Protein AF-A0A2S9X659-F1 (afdb_monomer_lite)

Foldseek 3Di:
DDDQKDAAPDQQQPIKGWDKDKDKDDDVAWIKIWIKIWIWGWHDDPPDIDIDTFDIDTAKMKIWDAADPDPVCCVLQVNCGTKMKIKHKDKDWPPVDPHDDTKIKIFMWIKIAQADDQLPDDCPVPGRDDPVSGDIDTDPLRGDMWIWDQDPVVRHIDTPDDRGPPCSGRPD

Secondary structure (DSSP, 8-state):
---SEEE-SSTTT-EEEEEEEEEEEEETTEEEEEEEEEEEEEEEETTEEEEEEEEEEEEEEEEEE----SHHHHHHTTT---EEEEEEEEEEE-TT--SSSPPEEEEEEEEEESSS--TTS--TT-----GGG-S-EEETTTS-EEEEEEETTTTEEEESSPPP--HHHH--

Radius of gyration: 20.42 Å; chains: 1; bounding box: 47×28×61 Å

Organism: NCBI:txid1382803

Sequence (172 aa):
MWPHVLTLADTAQGALLGVEENASAMYSGGGANASTLHLYRIYPNGKDMALREVLALPTFGNELIRACFSDQDYRERRGACHDESEFSSRISLDNQVMAGFPRLIYQTRATSFPGNISPMSDSRSRPARKTRSLVTVVDAECTFRRTISFNAITGVYAPDKPLPDCGQYVEP

pLDDT: mean 88.05, std 11.39, range [50.44, 98.44]

Structure (mmCIF, N/CA/C/O backbone):
data_AF-A0A2S9X659-F1
#
_entry.id   AF-A0A2S9X659-F1
#
loop_
_atom_site.group_PDB
_atom_site.id
_atom_site.type_symbol
_atom_site.label_atom_id
_atom_site.label_alt_id
_atom_site.label_comp_id
_atom_site.label_asym_id
_atom_site.label_entity_id
_atom_site.label_seq_id
_atom_site.pdbx_PDB_ins_code
_atom_site.Cartn_x
_atom_site.Cartn_y
_atom_site.Cartn_z
_atom_site.occupancy
_atom_site.B_iso_or_equiv
_atom_site.auth_seq_id
_atom_site.auth_comp_id
_atom_site.auth_asym_id
_atom_site.auth_atom_id
_atom_site.pdbx_PDB_model_num
ATOM 1 N N . MET A 1 1 ? -9.361 4.311 -3.831 1.00 50.44 1 MET A N 1
ATOM 2 C CA . MET A 1 1 ? -9.698 5.424 -2.925 1.00 50.44 1 MET A CA 1
ATOM 3 C C . MET A 1 1 ? -10.280 4.840 -1.648 1.00 50.44 1 MET A C 1
ATOM 5 O O . MET A 1 1 ? -11.300 4.159 -1.717 1.00 50.44 1 MET A O 1
ATOM 9 N N . TRP A 1 2 ? -9.571 4.997 -0.531 1.00 62.84 2 TRP A N 1
ATOM 10 C CA . TRP A 1 2 ? -10.035 4.610 0.804 1.00 62.84 2 TRP A CA 1
ATOM 11 C C . TRP A 1 2 ? -10.983 5.694 1.355 1.00 62.84 2 TRP A C 1
ATOM 13 O O . TRP A 1 2 ? -10.751 6.872 1.081 1.00 62.84 2 TRP A O 1
ATOM 23 N N . PRO A 1 3 ? -12.051 5.347 2.097 1.00 62.84 3 PRO A N 1
ATOM 24 C CA . PRO A 1 3 ? -12.885 6.345 2.763 1.00 62.84 3 PRO A CA 1
ATOM 25 C C . PRO A 1 3 ? -12.109 7.019 3.901 1.00 62.84 3 PRO A C 1
ATOM 27 O O . PRO A 1 3 ? -11.630 6.343 4.804 1.00 62.84 3 PRO A O 1
ATOM 30 N N . HIS A 1 4 ? -12.014 8.350 3.898 1.00 74.38 4 HIS A N 1
ATOM 31 C CA . HIS A 1 4 ? -11.225 9.098 4.890 1.00 74.38 4 HIS A CA 1
ATOM 32 C C . HIS A 1 4 ? -11.601 8.793 6.349 1.00 74.38 4 HIS A C 1
ATOM 34 O O . HIS A 1 4 ? -10.737 8.850 7.218 1.00 74.38 4 HIS A O 1
ATOM 40 N N . VAL A 1 5 ? -12.856 8.422 6.628 1.00 80.31 5 VAL A N 1
ATOM 41 C CA . VAL A 1 5 ? -13.308 8.016 7.965 1.00 80.31 5 VAL A CA 1
ATOM 42 C C . VAL A 1 5 ? -14.224 6.797 7.874 1.00 80.31 5 VAL A C 1
ATOM 44 O O . VAL A 1 5 ? -15.122 6.748 7.035 1.00 80.31 5 VAL A O 1
ATOM 47 N N . LEU A 1 6 ? -14.027 5.839 8.779 1.00 82.44 6 LEU A N 1
ATOM 48 C CA . LEU A 1 6 ? -14.931 4.720 9.036 1.00 82.44 6 LEU A CA 1
ATOM 49 C C . LEU A 1 6 ? -15.369 4.746 10.499 1.00 82.44 6 LEU A C 1
ATOM 51 O O . LEU A 1 6 ? -14.555 4.550 11.403 1.00 82.44 6 LEU A O 1
ATOM 55 N N . THR A 1 7 ? -16.658 4.958 10.745 1.00 82.25 7 THR A N 1
ATOM 56 C CA . THR A 1 7 ? -17.237 4.780 12.079 1.00 82.25 7 THR A CA 1
ATOM 57 C C . THR A 1 7 ? -17.384 3.293 12.377 1.00 82.25 7 THR A C 1
ATOM 59 O O . THR A 1 7 ? -17.826 2.519 11.526 1.00 82.25 7 THR A O 1
ATOM 62 N N . LEU A 1 8 ? -16.991 2.872 13.578 1.00 82.44 8 LEU A N 1
ATOM 63 C CA . LEU A 1 8 ? -17.166 1.487 14.002 1.00 82.44 8 LEU A CA 1
ATOM 64 C C . LEU A 1 8 ? -18.576 1.297 14.560 1.00 82.44 8 LEU A C 1
ATOM 66 O O . LEU A 1 8 ? -19.170 2.225 15.107 1.00 82.44 8 LEU A O 1
ATOM 70 N N . ALA A 1 9 ? -19.121 0.091 14.387 1.00 78.12 9 ALA A N 1
ATOM 71 C CA . ALA A 1 9 ? -20.505 -0.209 14.754 1.00 78.12 9 ALA A CA 1
ATOM 72 C C . ALA A 1 9 ? -20.768 -0.039 16.261 1.00 78.12 9 ALA A C 1
ATOM 74 O O . ALA A 1 9 ? -21.855 0.367 16.660 1.00 78.12 9 ALA A O 1
ATOM 75 N N . ASP A 1 10 ? -19.765 -0.327 17.090 1.00 81.44 10 ASP A N 1
ATOM 76 C CA . ASP A 1 10 ? -19.788 -0.065 18.524 1.00 81.44 10 ASP A CA 1
ATOM 77 C C . ASP A 1 10 ? -19.065 1.257 18.817 1.00 81.44 10 ASP A C 1
ATOM 79 O O . ASP A 1 10 ? -17.873 1.417 18.542 1.00 81.44 10 ASP A O 1
ATOM 83 N N . THR A 1 11 ? -19.776 2.212 19.414 1.00 76.81 11 THR A N 1
ATOM 84 C CA . THR A 1 11 ? -19.238 3.537 19.749 1.00 76.81 11 THR A CA 1
ATOM 85 C C . THR A 1 11 ? -18.090 3.479 20.758 1.00 76.81 11 THR A C 1
ATOM 87 O O . THR A 1 11 ? -17.239 4.366 20.755 1.00 76.81 11 THR A O 1
ATOM 90 N N . ALA A 1 12 ? -18.014 2.431 21.588 1.00 82.19 12 ALA A N 1
ATOM 91 C CA . ALA A 1 12 ? -16.867 2.196 22.465 1.00 82.19 12 ALA A CA 1
ATOM 92 C C . ALA A 1 12 ? -15.606 1.798 21.675 1.00 82.19 12 ALA A C 1
ATOM 94 O O . ALA A 1 12 ? -14.480 1.996 22.135 1.00 82.19 12 ALA A O 1
ATOM 95 N N . GLN A 1 13 ? -15.767 1.268 20.459 1.00 84.25 13 GLN A N 1
ATOM 96 C CA . GLN A 1 13 ? -14.649 0.950 19.574 1.00 84.25 13 GLN A CA 1
ATOM 97 C C . GLN A 1 13 ? -14.113 2.200 18.867 1.00 84.25 13 GLN A C 1
ATOM 99 O O . GLN A 1 13 ? -12.908 2.253 18.599 1.00 84.25 13 GLN A O 1
ATOM 104 N N . GLY A 1 14 ? -14.960 3.211 18.651 1.00 89.88 14 GLY A N 1
ATOM 105 C CA . GLY A 1 14 ? -14.589 4.518 18.114 1.00 89.88 14 GLY A CA 1
ATOM 106 C C . GLY A 1 14 ? -14.660 4.601 16.586 1.00 89.88 14 GLY A C 1
ATOM 107 O O . GLY A 1 14 ? -15.609 4.122 15.970 1.00 89.88 14 GLY A O 1
ATOM 108 N N . ALA A 1 15 ? -13.672 5.237 15.962 1.00 91.69 15 ALA A N 1
ATOM 109 C CA . ALA A 1 15 ? -13.589 5.413 14.513 1.00 91.69 15 ALA A CA 1
ATOM 110 C C . ALA A 1 15 ? -12.172 5.144 13.993 1.00 91.69 15 ALA A C 1
ATOM 112 O O . ALA A 1 15 ? -11.190 5.263 14.728 1.00 91.69 15 ALA A O 1
ATOM 113 N N . LEU A 1 16 ? -12.072 4.800 12.711 1.00 92.88 16 LEU A N 1
ATOM 114 C CA . LEU A 1 16 ? -10.818 4.749 11.967 1.00 92.88 16 LEU A CA 1
ATOM 115 C C . LEU A 1 16 ? -10.729 5.970 11.052 1.00 92.88 16 LEU A C 1
ATOM 117 O O . LEU A 1 16 ? -11.644 6.235 10.276 1.00 92.88 16 LEU A O 1
ATOM 121 N N . LEU A 1 17 ? -9.615 6.682 11.136 1.00 93.88 17 LEU A N 1
ATOM 122 C CA . LEU A 1 17 ? -9.240 7.799 10.280 1.00 93.88 17 LEU A CA 1
ATOM 123 C C . LEU A 1 17 ? -8.132 7.329 9.335 1.00 93.88 17 LEU A C 1
ATOM 125 O O . LEU A 1 17 ? -7.120 6.811 9.800 1.00 93.88 17 LEU A O 1
ATOM 129 N N . GLY A 1 18 ? -8.324 7.509 8.031 1.00 94.69 18 GLY A N 1
ATOM 130 C CA . GLY A 1 18 ? -7.299 7.253 7.023 1.00 94.69 18 GLY A CA 1
ATOM 131 C C . GLY A 1 18 ? -6.593 8.535 6.599 1.00 94.69 18 GLY A C 1
ATOM 132 O O . GLY A 1 18 ? -7.251 9.478 6.159 1.00 94.69 18 GLY A O 1
ATOM 133 N N . VAL A 1 19 ? -5.266 8.546 6.700 1.00 94.62 19 VAL A N 1
ATOM 134 C CA . VAL A 1 19 ? -4.384 9.632 6.253 1.00 94.62 19 VAL A CA 1
ATOM 135 C C . VAL A 1 19 ? -3.432 9.071 5.203 1.00 94.62 19 VAL A C 1
ATOM 137 O O . VAL A 1 19 ? -2.807 8.043 5.439 1.00 94.62 19 VAL A O 1
ATOM 140 N N . GLU A 1 20 ? -3.339 9.717 4.043 1.00 94.94 20 GLU A N 1
ATOM 141 C CA . GLU A 1 20 ? -2.413 9.316 2.981 1.00 94.94 20 GLU A CA 1
ATOM 142 C C . GLU A 1 20 ? -1.171 10.210 3.023 1.00 94.94 20 GLU A C 1
ATOM 144 O O . GLU A 1 20 ? -1.263 11.427 2.849 1.00 94.94 20 GLU A O 1
ATOM 149 N N . GLU A 1 21 ? -0.021 9.601 3.299 1.00 95.75 21 GLU A N 1
ATOM 150 C CA . GLU A 1 21 ? 1.292 10.225 3.181 1.00 95.75 21 GLU A CA 1
ATOM 151 C C . GLU A 1 21 ? 1.795 10.041 1.750 1.00 95.75 21 GLU A C 1
ATOM 153 O O . GLU A 1 21 ? 1.659 8.959 1.184 1.00 95.75 21 GLU A O 1
ATOM 158 N N . ASN A 1 22 ? 2.375 11.092 1.171 1.00 96.12 22 ASN A N 1
ATOM 159 C CA . ASN A 1 22 ? 2.987 11.046 -0.152 1.00 96.12 22 ASN A CA 1
ATOM 160 C C . ASN A 1 22 ? 4.453 11.452 -0.040 1.00 96.12 22 ASN A C 1
ATOM 162 O O . ASN A 1 22 ? 4.766 12.500 0.527 1.00 96.12 22 ASN A O 1
ATOM 166 N N . ALA A 1 23 ? 5.329 10.654 -0.632 1.00 95.62 23 ALA A N 1
ATOM 167 C CA . ALA A 1 23 ? 6.751 10.920 -0.748 1.00 95.62 23 ALA A CA 1
ATOM 168 C C . ALA A 1 23 ? 7.141 10.958 -2.230 1.00 95.62 23 ALA A C 1
ATOM 170 O O . ALA A 1 23 ? 6.545 10.272 -3.061 1.00 95.62 23 ALA A O 1
ATOM 171 N N . SER A 1 24 ? 8.128 11.783 -2.572 1.00 94.88 24 SER A N 1
ATOM 172 C CA . SER A 1 24 ? 8.629 11.878 -3.943 1.00 94.88 24 SER A CA 1
ATOM 173 C C . SER A 1 24 ? 10.113 12.207 -3.969 1.00 94.88 24 SER A C 1
ATOM 175 O O . SER A 1 24 ? 10.610 12.934 -3.105 1.00 94.88 24 SER A O 1
ATOM 177 N N . ALA A 1 25 ? 10.799 11.700 -4.986 1.00 93.62 25 ALA A N 1
ATOM 178 C CA . ALA A 1 25 ? 12.188 11.998 -5.286 1.00 93.62 25 ALA A CA 1
ATOM 179 C C . ALA A 1 25 ? 12.316 12.359 -6.767 1.00 93.62 25 ALA A C 1
ATOM 181 O O . ALA A 1 25 ? 11.718 11.729 -7.637 1.00 93.62 25 ALA A O 1
ATOM 182 N N . MET A 1 26 ? 13.106 13.386 -7.070 1.00 90.06 26 MET A N 1
ATOM 183 C CA . MET A 1 26 ? 13.369 13.813 -8.444 1.00 90.06 26 MET A CA 1
ATOM 184 C C . MET A 1 26 ? 14.852 13.695 -8.754 1.00 90.06 26 MET A C 1
ATOM 186 O O . MET A 1 26 ? 15.704 14.029 -7.929 1.00 90.06 26 MET A O 1
ATOM 190 N N . TYR A 1 27 ? 15.163 13.292 -9.979 1.00 85.81 27 TYR A N 1
ATOM 191 C CA . TYR A 1 27 ? 16.528 13.232 -10.484 1.00 85.81 27 TYR A CA 1
ATOM 192 C C . TYR A 1 27 ? 16.550 13.517 -11.988 1.00 85.81 27 TYR A C 1
ATOM 194 O O . TYR A 1 27 ? 15.524 13.564 -12.662 1.00 85.81 27 TYR A O 1
ATOM 202 N N . SER A 1 28 ? 17.736 13.771 -12.541 1.00 83.50 28 SER A N 1
ATOM 203 C CA . SER A 1 28 ? 17.852 14.118 -13.960 1.00 83.50 28 SER A CA 1
ATOM 204 C C . SER A 1 28 ? 17.349 12.975 -14.847 1.00 83.50 28 SER A C 1
ATOM 206 O O . SER A 1 28 ? 17.895 11.871 -14.821 1.00 83.50 28 SER A O 1
ATOM 208 N N . GLY A 1 29 ? 16.316 13.255 -15.644 1.00 81.31 29 GLY A N 1
ATOM 209 C CA . GLY A 1 29 ? 15.716 12.276 -16.546 1.00 81.31 29 GLY A CA 1
ATOM 210 C C . GLY A 1 29 ? 14.745 11.302 -15.877 1.00 81.31 29 GLY A C 1
ATOM 211 O O . GLY A 1 29 ? 14.504 10.241 -16.450 1.00 81.31 29 GLY A O 1
ATOM 212 N N . GLY A 1 30 ? 14.205 11.628 -14.696 1.00 88.06 30 GLY A N 1
ATOM 213 C CA . GLY A 1 30 ? 13.245 10.760 -14.026 1.00 88.06 30 GLY A CA 1
ATOM 214 C C . GLY A 1 30 ? 12.773 11.225 -12.647 1.00 88.06 30 GLY A C 1
ATOM 215 O O . GLY A 1 30 ? 12.997 12.363 -12.235 1.00 88.06 30 GLY A O 1
ATOM 216 N N . GLY A 1 31 ? 12.104 10.326 -11.938 1.00 91.88 31 GLY A N 1
ATOM 217 C CA . GLY A 1 31 ? 11.629 10.557 -10.581 1.00 91.88 31 GLY A CA 1
ATOM 218 C C . GLY A 1 31 ? 10.816 9.385 -10.051 1.00 91.88 31 GLY A C 1
ATOM 219 O O . GLY A 1 31 ? 10.400 8.511 -10.812 1.00 91.88 31 GLY A O 1
ATOM 220 N N . ALA A 1 32 ? 10.573 9.401 -8.751 1.00 94.12 32 ALA A N 1
ATOM 221 C CA . ALA A 1 32 ? 9.802 8.398 -8.046 1.00 94.12 32 ALA A CA 1
ATOM 222 C C . ALA A 1 32 ? 8.747 9.055 -7.157 1.00 94.12 32 ALA A C 1
ATOM 224 O O . ALA A 1 32 ? 8.976 10.135 -6.606 1.00 94.12 32 ALA A O 1
ATOM 225 N N . ASN A 1 33 ? 7.600 8.402 -7.007 1.00 95.94 33 ASN A N 1
ATOM 226 C CA . ASN A 1 33 ? 6.588 8.750 -6.020 1.00 95.94 33 ASN A CA 1
ATOM 227 C C . ASN A 1 33 ? 6.171 7.494 -5.266 1.00 95.94 33 ASN A C 1
ATOM 229 O O . ASN A 1 33 ? 6.119 6.410 -5.841 1.00 95.94 33 ASN A O 1
ATOM 233 N N . ALA A 1 34 ? 5.796 7.667 -4.009 1.00 96.94 34 ALA A N 1
ATOM 234 C CA . ALA A 1 34 ? 5.194 6.631 -3.193 1.00 96.94 34 ALA A CA 1
ATOM 235 C C . ALA A 1 34 ? 4.092 7.230 -2.325 1.00 96.94 34 ALA A C 1
ATOM 237 O O . ALA A 1 34 ? 4.194 8.374 -1.876 1.00 96.94 34 ALA A O 1
ATOM 238 N N . SER A 1 35 ? 3.054 6.443 -2.069 1.00 97.06 35 SER A N 1
ATOM 239 C CA . SER A 1 35 ? 1.971 6.806 -1.164 1.00 97.06 35 SER A CA 1
ATOM 240 C C . SER A 1 35 ? 1.740 5.693 -0.152 1.00 97.06 35 SER A C 1
ATOM 242 O O . SER A 1 35 ? 1.668 4.516 -0.520 1.00 97.06 35 SER A O 1
ATOM 244 N N . THR A 1 36 ? 1.571 6.070 1.113 1.00 97.25 36 THR A N 1
ATOM 245 C CA . THR A 1 36 ? 1.262 5.159 2.220 1.00 97.25 36 THR A CA 1
ATOM 246 C C . THR A 1 36 ? -0.019 5.608 2.906 1.00 97.25 36 THR A C 1
ATOM 248 O O . THR A 1 36 ? -0.158 6.757 3.318 1.00 97.25 36 THR A O 1
ATOM 251 N N . LEU A 1 37 ? -0.975 4.692 3.060 1.00 96.88 37 LEU A N 1
ATOM 252 C CA . LEU A 1 37 ? -2.139 4.906 3.908 1.00 96.88 37 LEU A CA 1
ATOM 253 C C . LEU A 1 37 ? -1.802 4.534 5.347 1.00 96.88 37 LEU A C 1
ATOM 255 O O . LEU A 1 37 ? -1.552 3.366 5.648 1.00 96.88 37 LEU A O 1
ATOM 259 N N . HIS A 1 38 ? -1.932 5.510 6.233 1.00 97.12 3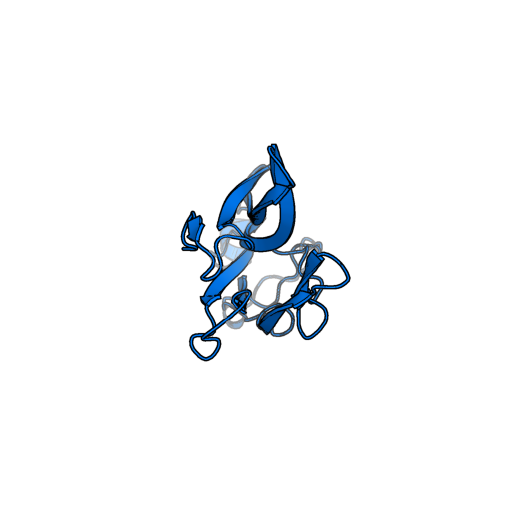8 HIS A N 1
ATOM 260 C CA . HIS A 1 38 ? -1.895 5.355 7.678 1.00 97.12 38 HIS A CA 1
ATOM 261 C C . HIS A 1 38 ? -3.327 5.329 8.215 1.00 97.12 38 HIS A C 1
ATOM 263 O O . HIS A 1 38 ? -4.120 6.241 7.963 1.00 97.12 38 HIS A O 1
ATOM 269 N N . LEU A 1 39 ? -3.684 4.282 8.960 1.00 96.56 39 LEU A N 1
ATOM 270 C CA . LEU A 1 39 ? -4.945 4.218 9.691 1.00 96.56 39 LEU A CA 1
ATOM 271 C C . LEU A 1 39 ? -4.709 4.509 11.1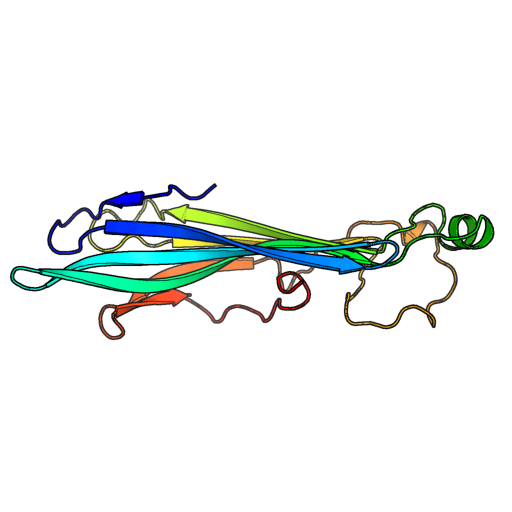60 1.00 96.56 39 LEU A C 1
ATOM 273 O O . LEU A 1 39 ? -3.991 3.782 11.848 1.00 96.56 39 LEU A O 1
ATOM 277 N N . TYR A 1 40 ? -5.424 5.503 11.661 1.00 95.81 40 TYR A N 1
ATOM 278 C CA . TYR A 1 40 ? -5.465 5.837 13.070 1.00 95.81 40 TYR A CA 1
ATOM 279 C C . TYR A 1 40 ? -6.812 5.458 13.659 1.00 95.81 40 TYR A C 1
ATOM 281 O O . TYR A 1 40 ? -7.862 5.792 13.119 1.00 95.81 40 TYR A O 1
ATOM 289 N N . ARG A 1 41 ? -6.795 4.789 14.807 1.00 94.94 41 ARG A N 1
ATOM 290 C CA . ARG A 1 41 ? -7.986 4.566 15.615 1.00 94.94 41 ARG A CA 1
ATOM 291 C C . ARG A 1 41 ? -8.136 5.707 16.610 1.00 94.94 41 ARG A C 1
ATOM 293 O O . ARG A 1 41 ? -7.243 5.939 17.423 1.00 94.94 41 ARG A O 1
ATOM 300 N N . ILE A 1 42 ? -9.292 6.355 16.568 1.00 93.75 42 ILE A N 1
ATOM 301 C CA . ILE A 1 42 ? -9.752 7.338 17.546 1.00 93.75 42 ILE A CA 1
ATOM 302 C C . ILE A 1 42 ? -10.792 6.642 18.420 1.00 93.75 42 ILE A C 1
ATOM 304 O O . ILE A 1 42 ? -11.783 6.150 17.886 1.00 93.75 42 ILE A O 1
ATOM 308 N N . TYR A 1 43 ? -10.585 6.556 19.733 1.00 92.81 43 TYR A N 1
ATOM 309 C CA . TYR A 1 43 ? -11.473 5.792 20.616 1.00 92.81 43 TYR A CA 1
ATOM 310 C C . TYR A 1 43 ? -11.604 6.403 22.018 1.00 92.81 43 TYR A C 1
ATOM 312 O O . TYR A 1 43 ? -10.671 7.068 22.474 1.00 92.81 43 TYR A O 1
ATOM 320 N N . PRO A 1 44 ? -12.739 6.183 22.712 1.00 92.06 44 PRO A N 1
ATOM 321 C CA . PRO A 1 44 ? -12.910 6.639 24.088 1.00 92.06 44 PRO A CA 1
ATOM 322 C C . PRO A 1 44 ? -11.895 5.993 25.039 1.00 92.06 44 PRO A C 1
ATOM 324 O O . PRO A 1 44 ? -11.667 4.783 24.989 1.00 92.06 44 PRO A O 1
ATOM 327 N N . ASN A 1 45 ? -11.329 6.792 25.942 1.00 91.25 45 ASN A N 1
ATOM 328 C CA . ASN A 1 45 ? -10.468 6.343 27.032 1.00 91.25 45 ASN A CA 1
ATOM 329 C C . ASN A 1 45 ? -10.874 7.050 28.335 1.00 91.25 45 ASN A C 1
ATOM 331 O O . ASN A 1 45 ? -10.340 8.097 28.702 1.00 91.25 45 ASN A O 1
ATOM 335 N N . GLY A 1 46 ? -11.876 6.498 29.024 1.00 89.62 46 GLY A N 1
ATOM 336 C CA . GLY A 1 46 ? -12.475 7.141 30.192 1.00 89.62 46 GLY A CA 1
ATOM 337 C C . GLY A 1 46 ? -13.247 8.403 29.801 1.00 89.62 46 GLY A C 1
ATOM 338 O O . GLY A 1 46 ? -14.232 8.316 29.073 1.00 89.62 46 GLY A O 1
ATOM 339 N N . LYS A 1 47 ? -12.817 9.565 30.307 1.00 89.50 47 LYS A N 1
ATOM 340 C CA . LYS A 1 47 ? -13.395 10.875 29.949 1.00 89.50 47 LYS A CA 1
ATOM 341 C C . LYS A 1 47 ? -12.703 11.533 28.749 1.00 89.50 47 LYS A C 1
ATOM 343 O O . LYS A 1 47 ? -13.206 12.538 28.258 1.00 89.50 47 LYS A O 1
ATOM 348 N N . ASP A 1 48 ? -11.590 10.963 28.294 1.00 93.69 48 ASP A N 1
ATOM 349 C CA . ASP A 1 48 ? -10.764 11.498 27.216 1.00 93.69 48 ASP A CA 1
ATOM 350 C C . ASP A 1 48 ? -10.916 10.676 25.929 1.00 93.69 48 ASP A C 1
ATOM 352 O O . ASP A 1 48 ? -11.569 9.628 25.892 1.00 93.69 48 ASP A O 1
ATOM 356 N N . MET A 1 49 ? -10.269 11.147 24.863 1.00 92.81 49 MET A N 1
ATOM 357 C CA . MET A 1 49 ? -10.118 10.422 23.604 1.00 92.81 49 MET A CA 1
ATOM 358 C C . MET A 1 49 ? -8.660 10.010 23.419 1.00 92.81 49 MET A C 1
ATOM 360 O O . MET A 1 49 ? -7.747 10.800 23.649 1.00 92.81 49 MET A O 1
ATOM 364 N N . ALA A 1 50 ? -8.444 8.782 22.964 1.00 94.12 50 ALA A N 1
ATOM 365 C CA . ALA A 1 50 ? -7.134 8.280 22.583 1.00 94.12 50 ALA A CA 1
ATOM 366 C C . ALA A 1 50 ? -7.021 8.170 21.058 1.00 94.12 50 ALA A C 1
ATOM 368 O O . ALA A 1 50 ? -7.991 7.848 20.367 1.00 94.12 50 ALA A O 1
ATOM 369 N N . LEU A 1 51 ? -5.810 8.406 20.550 1.00 94.50 51 LEU A N 1
ATOM 370 C CA . LEU A 1 51 ? -5.427 8.232 19.153 1.00 94.50 51 LEU A CA 1
ATOM 371 C C . LEU A 1 51 ? -4.273 7.233 19.091 1.00 94.50 51 LEU A C 1
ATOM 373 O O . LEU A 1 51 ? -3.308 7.349 19.844 1.00 94.50 51 LEU A O 1
ATOM 377 N N . ARG A 1 52 ? -4.357 6.255 18.193 1.00 95.69 52 ARG A N 1
ATOM 378 C CA . ARG A 1 52 ? -3.272 5.300 17.955 1.00 95.69 52 ARG A CA 1
ATOM 379 C C . ARG A 1 52 ? -3.225 4.913 16.489 1.00 95.69 52 ARG A C 1
ATOM 381 O O . ARG A 1 52 ? -4.264 4.591 15.924 1.00 95.69 52 ARG A O 1
ATOM 388 N N . GLU A 1 53 ? -2.040 4.893 15.896 1.00 97.31 53 GLU A N 1
ATOM 389 C CA . GLU A 1 53 ? -1.852 4.262 14.591 1.00 97.31 53 GLU A CA 1
ATOM 390 C C 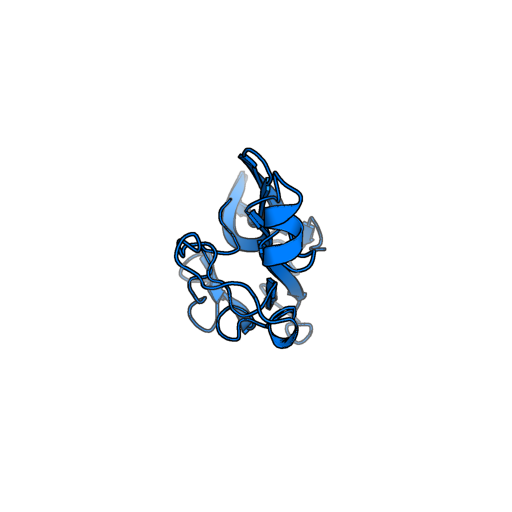. GLU A 1 53 ? -2.036 2.746 14.716 1.00 97.31 53 GLU A C 1
ATOM 392 O O . GLU A 1 53 ? -1.469 2.102 15.603 1.00 97.31 53 GLU A O 1
ATOM 397 N N . VAL A 1 54 ? -2.877 2.183 13.856 1.00 97.31 54 VAL A N 1
ATOM 398 C CA . VAL A 1 54 ? -3.267 0.771 13.898 1.00 97.31 54 VAL A CA 1
ATOM 399 C C . VAL A 1 54 ? -2.934 0.014 12.622 1.00 97.31 54 VAL A C 1
ATOM 401 O O . VAL A 1 54 ? -3.044 -1.209 12.634 1.00 97.31 54 VAL A O 1
ATOM 404 N N . LEU A 1 55 ? -2.557 0.697 11.540 1.00 97.62 55 LEU A N 1
ATOM 405 C CA . LEU A 1 55 ? -2.132 0.084 10.283 1.00 97.62 55 LEU A CA 1
ATOM 406 C C . LEU A 1 55 ? -1.382 1.109 9.429 1.00 97.62 55 LEU A C 1
ATOM 408 O O . LEU A 1 55 ? -1.821 2.251 9.358 1.00 97.62 55 LEU A O 1
ATOM 412 N N . ALA A 1 56 ? -0.349 0.670 8.717 1.00 97.25 56 ALA A N 1
ATOM 413 C CA . ALA A 1 56 ? 0.247 1.405 7.607 1.00 97.25 56 ALA A CA 1
ATOM 414 C C . ALA A 1 56 ? 0.386 0.454 6.408 1.00 97.25 56 ALA A C 1
ATOM 416 O O . ALA A 1 56 ? 0.800 -0.695 6.586 1.00 97.25 56 ALA A O 1
ATOM 417 N N . LEU A 1 57 ? -0.012 0.888 5.210 1.00 97.25 57 LEU A N 1
ATOM 418 C CA . LEU A 1 57 ? 0.081 0.098 3.977 1.00 97.25 57 LEU A CA 1
ATOM 419 C C . LEU A 1 57 ? 0.431 0.981 2.779 1.00 97.25 57 LEU A C 1
ATOM 421 O O . LEU A 1 57 ? -0.207 2.022 2.615 1.00 97.25 57 LEU A O 1
ATOM 425 N N . PRO A 1 58 ? 1.315 0.536 1.872 1.00 97.25 58 PRO A N 1
ATOM 426 C CA . PRO A 1 58 ? 1.537 1.257 0.630 1.00 97.25 58 PRO A CA 1
ATOM 427 C C . PRO A 1 58 ? 0.277 1.228 -0.249 1.00 97.25 58 PRO A C 1
ATOM 429 O O . PRO A 1 58 ? -0.360 0.183 -0.458 1.00 97.25 58 PRO A O 1
ATOM 432 N N . THR A 1 59 ? -0.114 2.385 -0.769 1.00 96.69 59 THR A N 1
ATOM 433 C CA . THR A 1 59 ? -1.264 2.547 -1.668 1.00 96.69 59 THR A CA 1
ATOM 434 C C . THR A 1 59 ? -0.857 2.695 -3.118 1.00 96.69 59 THR A C 1
ATOM 436 O O . THR A 1 59 ? -1.543 2.182 -4.007 1.00 96.69 59 THR A O 1
ATOM 439 N N . PHE A 1 60 ? 0.274 3.347 -3.345 1.00 97.12 60 PHE A N 1
ATOM 440 C CA . PHE A 1 60 ? 0.775 3.647 -4.667 1.00 97.12 60 PHE A CA 1
ATOM 441 C C . PHE A 1 60 ? 2.293 3.761 -4.642 1.00 97.12 60 PHE A C 1
ATOM 443 O O . PHE A 1 60 ? 2.891 4.088 -3.620 1.00 97.12 60 PHE A O 1
ATOM 450 N N . GLY A 1 61 ? 2.897 3.496 -5.785 1.00 96.44 61 GLY A N 1
ATOM 451 C CA . GLY A 1 61 ? 4.301 3.718 -6.017 1.00 96.44 61 GLY A CA 1
ATOM 452 C C . GLY A 1 61 ? 4.571 3.745 -7.507 1.00 96.44 61 GLY A C 1
ATOM 453 O O . GLY A 1 61 ? 3.987 2.965 -8.257 1.00 96.44 61 GLY A O 1
ATOM 454 N N . ASN A 1 62 ? 5.412 4.655 -7.965 1.00 94.75 62 ASN A N 1
ATOM 455 C CA . ASN A 1 62 ? 5.884 4.632 -9.334 1.00 94.75 62 ASN A CA 1
ATOM 456 C C . ASN A 1 62 ? 7.290 5.192 -9.405 1.00 94.75 62 ASN A C 1
ATOM 458 O O . ASN A 1 62 ? 7.615 6.159 -8.723 1.00 94.75 62 ASN A O 1
ATOM 462 N N . GLU A 1 63 ? 8.086 4.644 -10.303 1.00 92.31 63 GLU A N 1
ATOM 463 C CA . GLU A 1 63 ? 9.425 5.132 -10.564 1.00 92.31 63 GLU A CA 1
ATOM 464 C C . GLU A 1 63 ? 9.659 5.185 -12.066 1.00 92.31 63 GLU A C 1
ATOM 466 O O . GLU A 1 63 ? 9.309 4.267 -12.805 1.00 92.31 63 GLU A O 1
ATOM 471 N N . LEU A 1 64 ? 10.251 6.283 -12.515 1.00 89.62 64 LEU A N 1
ATOM 472 C CA . LEU A 1 64 ? 10.735 6.476 -13.867 1.00 89.62 64 LEU A CA 1
ATOM 473 C C . LEU A 1 64 ? 12.230 6.722 -13.768 1.00 89.62 64 LEU A C 1
ATOM 475 O O . LEU A 1 64 ? 12.647 7.841 -13.484 1.00 89.62 64 LEU A O 1
ATOM 479 N N . ILE A 1 65 ? 13.044 5.704 -14.031 1.00 82.69 65 ILE A N 1
ATOM 480 C CA . ILE A 1 65 ? 14.496 5.867 -14.115 1.00 82.69 65 ILE A CA 1
ATOM 481 C C . ILE A 1 65 ? 14.956 5.944 -15.560 1.00 82.69 65 ILE A C 1
ATOM 483 O O . ILE A 1 65 ? 14.466 5.234 -16.440 1.00 82.69 65 ILE A O 1
ATOM 487 N N . ARG A 1 66 ? 16.031 6.719 -15.745 1.00 76.75 66 ARG A N 1
ATOM 488 C CA . ARG A 1 66 ? 16.784 6.896 -16.997 1.00 76.75 66 ARG A CA 1
ATOM 489 C C . ARG A 1 66 ? 16.008 7.682 -18.042 1.00 76.75 66 ARG A C 1
ATOM 491 O O . ARG A 1 66 ? 14.809 7.528 -18.175 1.00 76.75 66 ARG A O 1
ATOM 498 N N . ALA A 1 67 ? 16.728 8.457 -18.839 1.00 81.88 67 ALA A N 1
ATOM 499 C CA . ALA A 1 67 ? 16.200 9.122 -20.019 1.00 81.88 67 ALA A CA 1
ATOM 500 C C . ALA A 1 67 ? 17.154 8.905 -21.196 1.00 81.88 67 ALA A C 1
ATOM 502 O O . ALA A 1 67 ? 18.339 8.619 -21.007 1.00 81.88 67 ALA A O 1
ATOM 503 N N . CYS A 1 68 ? 16.638 9.046 -22.414 1.00 87.38 68 CYS A N 1
ATOM 504 C CA . CYS A 1 68 ? 17.489 9.198 -23.587 1.00 87.38 68 CYS A CA 1
ATOM 505 C C . CYS A 1 68 ? 18.031 10.629 -23.603 1.00 87.38 68 CYS A C 1
ATOM 507 O O . CYS A 1 68 ? 17.240 11.569 -23.549 1.00 87.38 68 CYS A O 1
ATOM 509 N N . PHE A 1 69 ? 19.347 10.801 -23.717 1.00 86.50 69 PHE A N 1
ATOM 510 C CA . PHE A 1 69 ? 19.974 12.122 -23.854 1.00 86.50 69 PHE A CA 1
ATOM 511 C C . PHE A 1 69 ? 20.536 12.355 -25.262 1.00 86.50 69 PHE A C 1
ATOM 513 O O . PHE A 1 69 ? 20.982 13.454 -25.583 1.00 86.50 69 PHE A O 1
ATOM 520 N N . SER A 1 70 ? 20.491 11.331 -26.115 1.00 87.75 70 SER A N 1
ATOM 521 C CA . SER A 1 70 ? 20.910 11.385 -27.510 1.00 87.75 70 SER A CA 1
ATOM 522 C C . SER A 1 70 ? 19.997 10.556 -28.419 1.00 87.75 70 SER A C 1
ATOM 524 O O . SER A 1 70 ? 19.313 9.625 -27.984 1.00 87.75 70 SER A O 1
ATOM 526 N N . ASP A 1 71 ? 20.046 10.837 -29.723 1.00 88.88 71 ASP A N 1
ATOM 527 C CA . ASP A 1 71 ? 19.387 10.011 -30.745 1.00 88.88 71 ASP A CA 1
ATOM 528 C C . ASP A 1 71 ? 19.911 8.570 -30.759 1.00 88.88 71 ASP A C 1
ATOM 530 O O . ASP A 1 71 ? 19.207 7.639 -31.158 1.00 88.88 71 ASP A O 1
ATOM 534 N N . GLN A 1 72 ? 21.169 8.376 -30.355 1.00 87.00 72 GLN A N 1
ATOM 535 C CA . GLN A 1 72 ? 21.740 7.047 -30.201 1.00 87.00 72 GLN A CA 1
ATOM 536 C C . GLN A 1 72 ? 21.030 6.289 -29.075 1.00 87.00 72 GLN A C 1
ATOM 538 O O . GLN A 1 72 ? 20.550 5.184 -29.331 1.00 87.00 72 GLN A O 1
ATOM 543 N N . ASP A 1 73 ? 20.860 6.905 -27.900 1.00 83.81 73 ASP A N 1
ATOM 544 C CA . ASP A 1 73 ? 20.122 6.303 -26.780 1.00 83.81 73 ASP A CA 1
ATOM 545 C C . ASP A 1 73 ? 18.696 5.945 -27.195 1.00 83.81 73 ASP A C 1
ATOM 547 O O . ASP A 1 73 ? 18.214 4.844 -26.922 1.00 83.81 73 ASP A O 1
ATOM 551 N N . TYR A 1 74 ? 18.032 6.859 -27.909 1.00 86.81 74 TYR A N 1
ATOM 552 C CA . TYR A 1 74 ? 16.679 6.647 -28.413 1.00 86.81 74 TYR A CA 1
ATOM 553 C C . TYR A 1 74 ? 16.595 5.408 -29.313 1.00 86.81 74 TYR A C 1
ATOM 555 O O . TYR A 1 74 ? 15.699 4.573 -29.152 1.00 86.81 74 TYR A O 1
ATOM 563 N N . ARG A 1 75 ? 17.554 5.237 -30.233 1.00 86.88 75 ARG A N 1
ATOM 564 C CA . ARG A 1 75 ? 17.619 4.070 -31.125 1.00 86.88 75 ARG A CA 1
ATOM 565 C C . ARG A 1 75 ? 17.943 2.780 -30.374 1.00 86.88 75 ARG A C 1
ATOM 567 O O . ARG A 1 75 ? 17.266 1.774 -30.588 1.00 86.88 75 ARG A O 1
ATOM 574 N N . GLU A 1 76 ? 18.928 2.795 -29.480 1.00 83.50 76 GLU A N 1
ATOM 575 C CA . GLU A 1 76 ? 19.341 1.622 -28.694 1.00 83.50 76 GLU A CA 1
ATOM 576 C C . GLU A 1 76 ? 18.239 1.138 -27.743 1.00 83.50 76 GLU A C 1
ATOM 578 O O . GLU A 1 76 ? 18.047 -0.069 -27.548 1.00 83.50 76 GLU A O 1
ATOM 583 N N . ARG A 1 77 ? 17.459 2.081 -27.205 1.00 83.44 77 ARG A N 1
ATOM 584 C CA . ARG A 1 77 ? 16.286 1.817 -26.366 1.00 83.44 77 ARG A CA 1
ATOM 585 C C . ARG A 1 77 ? 14.999 1.601 -27.156 1.00 83.44 77 ARG A C 1
ATOM 587 O O . ARG A 1 77 ? 13.971 1.289 -26.560 1.00 83.44 77 ARG A O 1
ATOM 594 N N . ARG A 1 78 ? 15.047 1.710 -28.489 1.00 86.69 78 ARG A N 1
ATOM 595 C CA . ARG A 1 78 ? 13.894 1.571 -29.395 1.00 86.69 78 ARG A CA 1
ATOM 596 C C . ARG A 1 78 ? 12.710 2.452 -28.974 1.00 86.69 78 ARG A C 1
ATOM 598 O O . ARG A 1 78 ? 11.569 2.002 -28.974 1.00 86.69 78 ARG A O 1
ATOM 605 N N . GLY A 1 79 ? 13.009 3.684 -28.572 1.00 85.25 79 GLY A N 1
ATOM 606 C CA . GLY A 1 79 ? 12.037 4.676 -28.120 1.00 85.25 79 GLY A CA 1
ATOM 607 C C . GLY A 1 79 ? 11.568 4.545 -26.666 1.00 85.25 79 GLY A C 1
ATOM 608 O O . GLY A 1 79 ? 10.963 5.484 -26.160 1.00 85.25 79 GLY A O 1
ATOM 609 N N . ALA A 1 80 ? 11.873 3.451 -25.960 1.00 87.88 80 ALA A N 1
ATOM 610 C CA . ALA A 1 80 ? 11.538 3.300 -24.542 1.00 87.88 80 ALA A CA 1
ATOM 611 C C . ALA A 1 80 ? 12.611 3.944 -23.650 1.00 87.88 80 ALA A C 1
ATOM 613 O O . ALA A 1 80 ? 13.505 3.277 -23.125 1.00 87.88 80 ALA A O 1
ATOM 614 N N . CYS A 1 81 ? 12.561 5.271 -23.548 1.00 86.50 81 CYS A N 1
ATOM 615 C CA . CYS A 1 81 ? 13.594 6.047 -22.869 1.00 86.50 81 CYS A CA 1
ATOM 616 C C . CYS A 1 81 ? 13.633 5.822 -21.361 1.00 86.50 81 CYS A C 1
ATOM 618 O O . CYS A 1 81 ? 14.734 5.753 -20.808 1.00 86.50 81 CYS A O 1
ATOM 620 N N . HIS A 1 82 ? 12.470 5.617 -20.748 1.00 88.06 82 HIS A N 1
ATOM 621 C CA . HIS A 1 82 ? 12.345 5.318 -19.332 1.00 88.06 82 HIS A CA 1
ATOM 622 C C . HIS A 1 82 ? 12.252 3.813 -19.086 1.00 88.06 82 HIS A C 1
ATOM 624 O O . HIS A 1 82 ? 11.709 3.035 -19.874 1.00 88.06 82 HIS A O 1
ATOM 630 N N . ASP A 1 83 ? 12.848 3.425 -17.974 1.00 87.94 83 ASP A N 1
ATOM 631 C CA . ASP A 1 83 ? 12.545 2.209 -17.254 1.00 87.94 83 ASP A CA 1
ATOM 632 C C . ASP A 1 83 ? 11.524 2.604 -16.178 1.00 87.94 83 ASP A C 1
ATOM 634 O O . ASP A 1 83 ? 11.770 3.514 -15.392 1.00 87.94 83 ASP A O 1
ATOM 638 N N . GLU A 1 84 ? 10.369 1.958 -16.198 1.00 91.19 84 GLU A N 1
ATOM 639 C CA . GLU A 1 84 ? 9.193 2.297 -15.410 1.00 91.19 84 GLU A CA 1
ATOM 640 C C . GLU A 1 84 ? 8.874 1.147 -14.456 1.00 91.19 84 GLU A C 1
ATOM 642 O O . GLU A 1 84 ? 8.820 -0.019 -14.864 1.00 91.19 84 GLU A O 1
ATOM 647 N N . SER A 1 85 ? 8.638 1.468 -13.192 1.00 93.19 85 SER A N 1
ATOM 648 C CA . SER A 1 85 ? 8.051 0.558 -12.217 1.00 93.19 85 SER A CA 1
ATOM 649 C C . SER A 1 85 ? 6.777 1.192 -11.665 1.00 93.19 85 SER A C 1
ATOM 651 O O . SER A 1 85 ? 6.680 2.411 -11.529 1.00 93.19 85 SER A O 1
ATOM 653 N N . GLU A 1 86 ? 5.765 0.374 -11.402 1.00 95.81 86 GLU A N 1
ATOM 654 C CA . GLU A 1 86 ? 4.493 0.838 -10.858 1.00 95.81 86 GLU A CA 1
ATOM 655 C C . GLU A 1 86 ? 3.960 -0.179 -9.857 1.00 95.81 86 GLU A C 1
ATOM 657 O O . GLU A 1 86 ? 3.964 -1.385 -10.111 1.00 95.81 86 GLU A O 1
ATOM 662 N N . PHE A 1 87 ? 3.451 0.323 -8.743 1.00 97.44 87 PHE A N 1
ATOM 663 C CA . PHE A 1 87 ? 2.696 -0.389 -7.737 1.00 97.44 87 PHE A CA 1
ATOM 664 C C . PHE A 1 87 ? 1.400 0.362 -7.464 1.00 97.44 87 PHE A C 1
ATOM 666 O O . PHE A 1 87 ? 1.372 1.571 -7.250 1.00 97.44 87 PHE A O 1
ATOM 673 N N . SER A 1 88 ? 0.301 -0.374 -7.423 1.00 97.81 88 SER A N 1
ATOM 674 C CA . SER A 1 88 ? -0.994 0.160 -7.022 1.00 97.81 88 SER A CA 1
ATOM 675 C C . SER A 1 88 ? -1.696 -0.818 -6.103 1.00 97.81 88 SER A C 1
ATOM 677 O O . SER A 1 88 ? -1.519 -2.037 -6.209 1.00 97.81 88 SER A O 1
ATOM 679 N N . SER A 1 89 ? -2.528 -0.296 -5.206 1.00 97.44 89 SER A N 1
ATOM 680 C CA . SER A 1 89 ? -3.351 -1.135 -4.353 1.00 97.44 89 SER A CA 1
ATOM 681 C C . SER A 1 89 ? -4.806 -0.687 -4.257 1.00 97.44 89 SER A C 1
ATOM 683 O O . SER A 1 89 ? -5.198 0.449 -4.535 1.00 97.44 89 SER A O 1
ATOM 685 N N . ARG A 1 90 ? -5.643 -1.639 -3.853 1.00 95.88 90 ARG A N 1
ATOM 686 C CA . ARG A 1 90 ? -7.036 -1.438 -3.484 1.00 95.88 90 ARG A CA 1
ATOM 687 C C . ARG A 1 90 ? -7.240 -1.982 -2.080 1.00 95.88 90 ARG A C 1
ATOM 689 O O . ARG A 1 90 ? -6.934 -3.142 -1.809 1.00 95.88 90 ARG A O 1
ATOM 696 N N . ILE A 1 91 ? -7.820 -1.150 -1.222 1.00 94.88 91 ILE A N 1
ATOM 697 C CA . ILE A 1 91 ? -8.250 -1.532 0.120 1.00 94.88 91 ILE A CA 1
ATOM 698 C C . ILE A 1 91 ? -9.776 -1.455 0.158 1.00 94.88 91 ILE A C 1
ATOM 700 O O . ILE A 1 91 ? -10.359 -0.431 -0.201 1.00 94.88 91 ILE A O 1
ATOM 704 N N . SER A 1 92 ? -10.431 -2.538 0.564 1.00 93.12 92 SER A N 1
ATOM 705 C CA . SER A 1 92 ? -11.889 -2.601 0.711 1.00 93.12 92 SER A CA 1
ATOM 706 C C . SER A 1 92 ? -12.297 -3.299 2.000 1.00 93.12 92 SER A C 1
ATOM 708 O O . SER A 1 92 ? -11.523 -4.063 2.567 1.00 93.12 92 SER A O 1
ATOM 710 N N . LEU A 1 93 ? -13.530 -3.076 2.445 1.00 92.19 93 LEU A N 1
ATOM 711 C CA . LEU A 1 93 ? -14.103 -3.806 3.573 1.00 92.19 93 LEU A CA 1
ATOM 712 C C . LEU A 1 93 ? -14.508 -5.223 3.151 1.00 92.19 93 LEU A C 1
ATOM 714 O O . LEU A 1 93 ? -15.013 -5.432 2.046 1.00 92.19 93 LEU A O 1
ATOM 718 N N . ASP A 1 94 ? -14.287 -6.197 4.031 1.00 93.00 94 ASP A N 1
ATOM 719 C CA . ASP A 1 94 ? -14.906 -7.514 3.924 1.00 93.00 94 ASP A CA 1
ATOM 720 C C . ASP A 1 94 ? -16.350 -7.421 4.429 1.00 93.00 94 ASP A C 1
ATOM 722 O O . ASP A 1 94 ? -16.612 -7.438 5.633 1.00 93.00 94 ASP A O 1
ATOM 726 N N . ASN A 1 95 ? -17.290 -7.333 3.489 1.00 87.12 95 ASN A N 1
ATOM 727 C CA . ASN A 1 95 ? -18.719 -7.194 3.777 1.00 87.12 95 ASN A CA 1
ATOM 728 C C . ASN A 1 95 ? -19.335 -8.427 4.469 1.00 87.12 95 ASN A C 1
ATOM 730 O O . ASN A 1 95 ? -20.510 -8.392 4.820 1.00 87.12 95 ASN A O 1
ATOM 734 N N . GLN A 1 96 ? -18.580 -9.518 4.656 1.00 89.06 96 GLN A N 1
ATOM 735 C CA . GLN A 1 96 ? -19.013 -10.659 5.469 1.00 89.06 96 GLN A CA 1
ATOM 736 C C . GLN A 1 96 ? -18.900 -10.382 6.979 1.00 89.06 96 GLN A C 1
ATOM 738 O O . GLN A 1 96 ? -19.491 -11.101 7.783 1.00 89.06 96 GLN A O 1
ATOM 743 N N . VAL A 1 97 ? -18.149 -9.353 7.389 1.00 85.06 97 VAL A N 1
ATOM 744 C CA . VAL A 1 97 ? -18.032 -8.954 8.797 1.00 85.06 97 VAL A CA 1
ATOM 745 C C . VAL A 1 97 ? -19.149 -7.972 9.142 1.00 85.06 97 VAL A C 1
ATOM 747 O O . VAL A 1 97 ? -19.138 -6.827 8.703 1.00 85.06 97 VAL A O 1
ATOM 750 N N . MET A 1 98 ? -20.110 -8.428 9.948 1.00 78.25 98 MET A N 1
ATOM 751 C CA . MET A 1 98 ? -21.296 -7.642 10.321 1.00 78.25 98 MET A CA 1
ATOM 752 C C . MET A 1 98 ? -21.213 -6.987 11.708 1.00 78.25 98 MET A C 1
ATOM 754 O O . MET A 1 98 ? -22.071 -6.180 12.052 1.00 78.25 98 MET A O 1
ATOM 758 N N . ALA A 1 99 ? -20.211 -7.340 12.517 1.00 79.94 99 ALA A N 1
ATOM 759 C CA . ALA A 1 99 ? -20.034 -6.818 13.868 1.00 79.94 99 ALA A CA 1
ATOM 760 C C . ALA A 1 99 ? -18.554 -6.796 14.274 1.00 79.94 99 ALA A C 1
ATOM 762 O O . ALA A 1 99 ? -17.756 -7.604 13.798 1.00 79.94 99 ALA A O 1
ATOM 763 N N . GLY A 1 100 ? -18.214 -5.896 15.200 1.00 84.69 100 GLY A N 1
ATOM 764 C CA . GLY A 1 100 ? -16.846 -5.683 15.668 1.00 84.69 100 GLY A CA 1
ATOM 765 C C . GLY A 1 100 ? -16.006 -4.837 14.710 1.00 84.69 100 GLY A C 1
ATOM 766 O O . GLY A 1 100 ? -16.533 -4.091 13.884 1.00 84.69 100 GLY A O 1
ATOM 767 N N . PHE A 1 101 ? -14.682 -4.951 14.833 1.00 90.00 101 PHE A N 1
ATOM 768 C CA . PHE A 1 101 ? -13.762 -4.265 13.931 1.00 90.00 101 PHE A CA 1
ATOM 769 C C . PHE A 1 101 ? -13.884 -4.823 12.508 1.00 90.00 101 PHE A C 1
ATOM 771 O O . PHE A 1 101 ? -13.893 -6.048 12.339 1.00 90.00 101 PHE A O 1
ATOM 778 N N . PRO A 1 102 ? -13.942 -3.957 11.480 1.00 91.81 102 PRO A N 1
ATOM 779 C CA . PRO A 1 102 ? -14.024 -4.409 10.106 1.00 91.81 102 PRO A CA 1
ATOM 780 C C . PRO A 1 102 ? -12.773 -5.198 9.743 1.00 91.81 102 PRO A C 1
ATOM 782 O O . PRO A 1 102 ? -11.673 -4.901 10.194 1.00 91.81 102 PRO A O 1
ATOM 785 N N . ARG A 1 103 ? -12.925 -6.179 8.865 1.00 94.75 103 ARG A N 1
ATOM 786 C CA . ARG A 1 103 ? -11.790 -6.810 8.199 1.00 94.75 103 ARG A CA 1
ATOM 787 C C . ARG A 1 103 ? -11.538 -6.098 6.879 1.00 94.75 103 ARG A C 1
ATOM 789 O O . ARG A 1 103 ? -12.482 -5.768 6.164 1.00 94.75 103 ARG A O 1
ATOM 796 N N . LEU A 1 104 ? -10.271 -5.871 6.557 1.00 95.44 104 LEU A N 1
ATOM 797 C CA . LEU A 1 104 ? -9.855 -5.205 5.328 1.00 95.44 104 LEU A CA 1
ATOM 798 C C . LEU A 1 104 ? -9.322 -6.230 4.331 1.00 95.44 104 LEU A C 1
ATOM 800 O O . LEU A 1 104 ? -8.613 -7.169 4.692 1.00 95.44 104 LEU A O 1
ATOM 804 N N . ILE A 1 105 ? -9.645 -6.031 3.062 1.00 97.25 105 ILE A N 1
ATOM 805 C CA . ILE A 1 105 ? -9.087 -6.766 1.936 1.00 97.25 105 ILE A CA 1
ATOM 806 C C . ILE A 1 105 ? -8.108 -5.842 1.227 1.00 97.25 105 ILE A C 1
ATOM 808 O O . ILE A 1 105 ? -8.511 -4.807 0.701 1.00 97.25 105 ILE A O 1
ATOM 812 N N . TYR A 1 106 ? -6.840 -6.238 1.213 1.00 97.81 106 TYR A N 1
ATOM 813 C CA . TYR A 1 106 ? -5.756 -5.517 0.561 1.00 97.81 106 TYR A CA 1
ATOM 814 C C . TYR A 1 106 ? -5.325 -6.273 -0.690 1.00 97.81 106 TYR A C 1
ATOM 816 O O . TYR A 1 106 ? -4.939 -7.440 -0.609 1.00 97.81 106 TYR A O 1
ATOM 824 N N . GLN A 1 107 ? -5.444 -5.637 -1.850 1.00 98.25 107 GLN A N 1
ATOM 825 C CA . GLN A 1 107 ? -5.067 -6.200 -3.145 1.00 98.25 107 GLN A CA 1
ATOM 826 C C . GLN A 1 107 ? -4.055 -5.284 -3.806 1.00 98.25 107 GLN A C 1
ATOM 828 O O . GLN A 1 107 ? -4.301 -4.085 -3.886 1.00 98.25 107 GLN A O 1
ATOM 833 N N . THR A 1 108 ? -2.962 -5.843 -4.304 1.00 98.44 108 THR A N 1
ATOM 834 C CA . THR A 1 108 ? -1.884 -5.092 -4.946 1.00 98.44 108 THR A CA 1
ATOM 835 C C . THR A 1 108 ? -1.696 -5.542 -6.385 1.00 98.44 108 THR A C 1
ATOM 837 O O . THR A 1 108 ? -2.063 -6.660 -6.765 1.00 98.44 108 THR A O 1
ATOM 840 N N . ARG A 1 109 ? -1.102 -4.668 -7.191 1.00 98.19 109 ARG A N 1
ATOM 841 C CA . ARG A 1 109 ? -0.586 -4.994 -8.514 1.00 98.19 109 ARG A CA 1
ATOM 842 C C . ARG A 1 109 ? 0.705 -4.229 -8.738 1.00 98.19 109 ARG A C 1
ATOM 844 O O . ARG A 1 109 ? 0.705 -3.007 -8.635 1.00 98.19 109 ARG A O 1
ATOM 851 N N . ALA A 1 110 ? 1.757 -4.964 -9.074 1.00 97.19 110 ALA A N 1
ATOM 852 C CA . ALA A 1 110 ? 3.071 -4.422 -9.371 1.00 97.19 110 ALA A CA 1
ATOM 853 C C . ALA A 1 110 ? 3.487 -4.787 -10.798 1.00 97.19 110 ALA A C 1
ATOM 855 O O . ALA A 1 110 ? 3.285 -5.921 -11.251 1.00 97.19 110 ALA A O 1
ATOM 856 N N . THR A 1 111 ? 4.041 -3.821 -11.520 1.00 95.88 111 THR A N 1
ATOM 857 C CA . THR A 1 111 ? 4.482 -3.995 -12.901 1.00 95.88 111 THR A CA 1
ATOM 858 C C . THR A 1 111 ? 5.772 -3.262 -13.194 1.00 95.88 111 THR A C 1
ATOM 860 O O . THR A 1 111 ? 6.073 -2.243 -12.585 1.00 95.88 111 THR A O 1
ATOM 863 N N . SER A 1 112 ? 6.486 -3.754 -14.200 1.00 93.06 112 SER A N 1
ATOM 864 C CA . SER A 1 112 ? 7.693 -3.128 -14.712 1.00 93.06 112 SER A CA 1
ATOM 865 C C . SER A 1 112 ? 7.674 -3.034 -16.236 1.00 93.06 112 SER A C 1
ATOM 867 O O . SER A 1 112 ? 7.131 -3.905 -16.926 1.00 93.06 112 SER A O 1
ATOM 869 N N . PHE A 1 113 ? 8.297 -1.996 -16.778 1.00 90.25 113 PHE A N 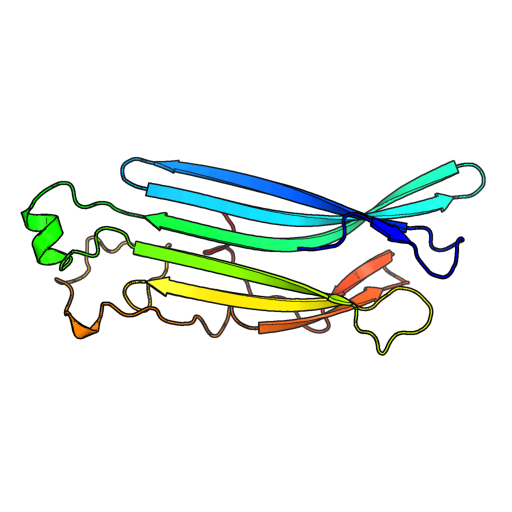1
ATOM 870 C CA . PHE A 1 113 ? 8.482 -1.788 -18.208 1.00 90.25 113 PHE A CA 1
ATOM 871 C C . PHE A 1 113 ? 9.853 -1.148 -18.481 1.00 90.25 113 PHE A C 1
ATOM 873 O O . PHE A 1 113 ? 10.264 -0.273 -17.741 1.00 90.25 113 PHE A O 1
ATOM 880 N N . PRO A 1 114 ? 10.590 -1.515 -19.541 1.00 87.81 114 PRO A N 1
ATOM 881 C CA . PRO A 1 114 ? 10.316 -2.594 -20.474 1.00 87.81 114 PRO A CA 1
ATOM 882 C C . PRO A 1 114 ? 10.919 -3.916 -19.987 1.00 87.81 114 PRO A C 1
ATOM 884 O O . PRO A 1 114 ? 12.130 -4.019 -19.757 1.00 87.81 114 PRO A O 1
ATOM 887 N N . GLY A 1 115 ? 10.084 -4.950 -19.928 1.00 85.88 115 GLY A N 1
ATOM 888 C CA . GLY A 1 115 ? 10.442 -6.283 -19.460 1.00 85.88 115 GLY A CA 1
ATOM 889 C C . GLY A 1 115 ? 10.492 -6.372 -17.936 1.00 85.88 115 GLY A C 1
ATOM 890 O O . GLY A 1 115 ? 10.070 -5.457 -17.236 1.00 85.88 115 GLY A O 1
ATOM 891 N N . ASN A 1 116 ? 11.031 -7.484 -17.430 1.00 78.12 116 ASN A N 1
ATOM 892 C CA . ASN A 1 116 ? 11.332 -7.631 -16.009 1.00 78.12 116 ASN A CA 1
ATOM 893 C C . ASN A 1 116 ? 12.601 -6.819 -15.694 1.00 78.12 116 ASN A C 1
ATOM 895 O O . ASN A 1 116 ? 13.724 -7.199 -16.058 1.00 78.12 116 ASN A O 1
ATOM 899 N N . ILE A 1 117 ? 12.404 -5.649 -15.102 1.00 73.00 117 ILE A N 1
ATOM 900 C CA . ILE A 1 117 ? 13.473 -4.780 -14.626 1.00 73.00 117 ILE A CA 1
ATOM 901 C C . ILE A 1 117 ? 13.332 -4.694 -13.110 1.00 73.00 117 ILE A C 1
ATOM 903 O O . ILE A 1 117 ? 12.249 -4.435 -12.606 1.00 73.00 117 ILE A O 1
ATOM 907 N N . SER A 1 118 ? 14.426 -4.931 -12.386 1.00 66.44 118 SER A N 1
ATOM 908 C CA . SER A 1 118 ? 14.491 -4.504 -10.992 1.00 66.44 118 SER A CA 1
ATOM 909 C C . SER A 1 118 ? 15.034 -3.077 -10.996 1.00 66.44 118 SER A C 1
ATOM 911 O O . SER A 1 118 ? 16.106 -2.865 -11.592 1.00 66.44 118 SER A O 1
ATOM 913 N N . PRO A 1 119 ? 14.342 -2.117 -10.366 1.00 58.50 119 PRO A N 1
ATOM 914 C CA . PRO A 1 119 ? 14.820 -0.742 -10.265 1.00 58.50 119 PRO A CA 1
ATOM 915 C C . PRO A 1 119 ? 16.194 -0.634 -9.594 1.00 58.50 119 PRO A C 1
ATOM 917 O O . PRO A 1 119 ? 17.034 0.159 -10.009 1.00 58.50 119 PRO A O 1
ATOM 920 N N . MET A 1 120 ? 16.491 -1.554 -8.670 1.00 59.47 120 MET A N 1
ATOM 921 C CA . MET A 1 120 ? 17.777 -1.643 -7.972 1.00 59.47 120 MET A CA 1
ATOM 922 C C . MET A 1 120 ? 18.934 -2.195 -8.826 1.00 59.47 120 MET A C 1
ATOM 924 O O . MET A 1 120 ? 20.079 -2.223 -8.376 1.00 59.47 120 MET A O 1
ATOM 928 N N . SER A 1 121 ? 18.677 -2.663 -10.054 1.00 59.50 121 SER A N 1
ATOM 929 C CA . SER A 1 121 ? 19.728 -3.222 -10.917 1.00 59.50 121 SER A CA 1
ATOM 930 C C . SER A 1 121 ? 20.380 -2.163 -11.816 1.00 59.50 121 SER A C 1
ATOM 932 O O . SER A 1 121 ? 19.704 -1.478 -12.590 1.00 59.50 121 SER A O 1
ATOM 934 N N . ASP A 1 122 ? 21.717 -2.078 -11.788 1.00 56.03 122 ASP A N 1
ATOM 935 C CA . ASP A 1 122 ? 22.476 -1.262 -12.743 1.00 56.03 122 ASP A CA 1
ATOM 936 C C . ASP A 1 122 ? 22.321 -1.840 -14.158 1.00 56.03 122 ASP A C 1
ATOM 938 O O . ASP A 1 122 ? 22.787 -2.940 -14.463 1.00 56.03 122 ASP A O 1
ATOM 942 N N . SER A 1 123 ? 21.639 -1.111 -15.043 1.00 52.06 123 SER A N 1
ATOM 943 C CA . SER A 1 123 ? 21.460 -1.533 -16.430 1.00 52.06 123 SER A CA 1
ATOM 944 C C . SER A 1 123 ? 22.501 -0.992 -17.393 1.00 52.06 123 SER A C 1
ATOM 946 O O . SER A 1 123 ? 22.336 -1.214 -18.594 1.00 52.06 123 SER A O 1
ATOM 948 N N . ARG A 1 124 ? 23.492 -0.208 -16.954 1.00 52.84 124 ARG A N 1
ATOM 949 C CA . ARG A 1 124 ? 24.507 0.323 -17.883 1.00 52.84 124 ARG A CA 1
ATOM 950 C C . ARG A 1 124 ? 25.306 -0.803 -18.551 1.00 52.84 124 ARG A C 1
ATOM 952 O O . ARG A 1 124 ? 25.923 -0.593 -19.584 1.00 52.84 124 ARG A O 1
ATOM 959 N N . SER A 1 125 ? 25.234 -2.007 -17.988 1.00 51.25 125 SER A N 1
ATOM 960 C CA . SER A 1 125 ? 25.788 -3.258 -18.503 1.00 51.25 125 SER A CA 1
ATOM 961 C C . SER A 1 125 ? 24.815 -4.084 -19.361 1.00 51.25 125 SER A C 1
ATOM 963 O O . SER A 1 125 ? 25.193 -5.153 -19.846 1.00 51.25 125 SER A O 1
ATOM 965 N N . ARG A 1 126 ? 23.557 -3.650 -19.553 1.00 59.62 126 ARG A N 1
ATOM 966 C CA . ARG A 1 126 ? 22.573 -4.440 -20.309 1.00 59.62 126 ARG A CA 1
ATOM 967 C C . ARG A 1 126 ? 22.774 -4.259 -21.819 1.00 59.62 126 ARG A C 1
ATOM 969 O O . ARG A 1 126 ? 22.883 -3.128 -22.288 1.00 59.62 126 ARG A O 1
ATOM 976 N N . PRO A 1 127 ? 22.776 -5.355 -22.600 1.00 58.84 127 PRO A N 1
ATOM 977 C CA . PRO A 1 127 ? 22.884 -5.277 -24.052 1.00 58.84 127 PRO A CA 1
ATOM 978 C C . PRO A 1 127 ? 21.701 -4.516 -24.663 1.00 58.84 127 PRO A C 1
ATOM 980 O O . PRO A 1 127 ? 20.616 -4.456 -24.077 1.00 58.84 127 PRO A O 1
ATOM 983 N N . ALA A 1 128 ? 21.908 -3.986 -25.874 1.00 62.09 128 ALA A N 1
ATOM 984 C CA . ALA A 1 128 ? 20.890 -3.271 -26.640 1.00 62.09 128 ALA A CA 1
ATOM 985 C C . ALA A 1 128 ? 19.543 -4.016 -26.638 1.00 62.09 128 ALA A C 1
ATOM 987 O O . ALA A 1 128 ? 19.476 -5.236 -26.853 1.00 62.09 128 ALA A O 1
ATOM 988 N N . ARG A 1 129 ? 18.451 -3.281 -26.391 1.00 66.75 129 ARG A N 1
ATOM 989 C CA . ARG A 1 129 ? 17.127 -3.884 -26.195 1.00 66.75 129 ARG A CA 1
ATOM 990 C C . ARG A 1 129 ? 16.636 -4.532 -27.489 1.00 66.75 129 ARG A C 1
ATOM 992 O O . ARG A 1 129 ? 16.829 -4.020 -28.596 1.00 66.75 129 ARG A O 1
ATOM 999 N N . LYS A 1 130 ? 15.947 -5.667 -27.365 1.00 67.06 130 LYS A N 1
ATOM 1000 C CA . LYS A 1 130 ? 15.223 -6.308 -28.477 1.00 67.06 130 LYS A CA 1
ATOM 1001 C C . LYS A 1 130 ? 13.797 -5.742 -28.509 1.00 67.06 130 LYS A C 1
ATOM 1003 O O . LYS A 1 130 ? 13.227 -5.513 -27.455 1.00 67.06 130 LYS A 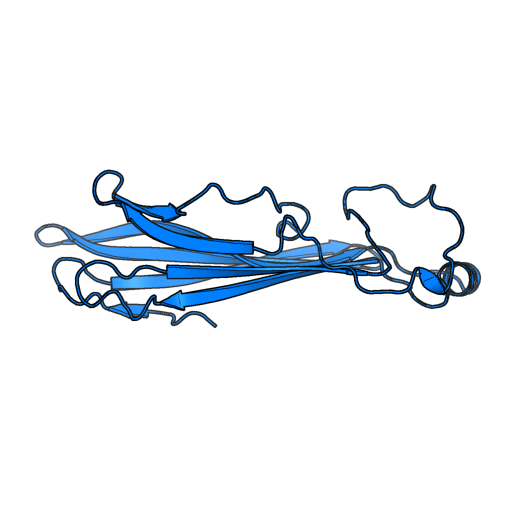O 1
ATOM 1008 N N . THR A 1 131 ? 13.155 -5.562 -29.671 1.00 65.56 131 THR A N 1
ATOM 1009 C CA . THR A 1 131 ? 11.751 -5.064 -29.699 1.00 65.56 131 THR A CA 1
ATOM 1010 C C . THR A 1 131 ? 10.818 -5.959 -28.879 1.00 65.56 131 THR A C 1
ATOM 1012 O O . THR A 1 131 ? 9.938 -5.466 -28.189 1.00 65.56 131 THR A O 1
ATOM 1015 N N . ARG A 1 132 ? 11.071 -7.276 -28.863 1.00 64.12 132 ARG A N 1
ATOM 1016 C CA . ARG A 1 132 ? 10.335 -8.242 -28.031 1.00 64.12 132 ARG A CA 1
ATOM 1017 C C . ARG A 1 132 ? 10.433 -8.002 -26.517 1.00 64.12 132 ARG A C 1
ATOM 1019 O O . ARG A 1 132 ? 9.649 -8.597 -25.794 1.00 64.12 132 ARG A O 1
ATOM 1026 N N . SER A 1 133 ? 11.372 -7.182 -26.036 1.00 72.06 133 SER A N 1
ATOM 1027 C CA . SER A 1 133 ? 11.483 -6.832 -24.614 1.00 72.06 133 SER A CA 1
ATOM 1028 C C . SER A 1 133 ? 10.736 -5.547 -24.237 1.00 72.06 133 SER A C 1
ATOM 1030 O O . SER A 1 133 ? 10.796 -5.158 -23.078 1.00 72.06 133 SER A O 1
ATOM 1032 N N . LEU A 1 134 ? 10.044 -4.888 -25.178 1.00 85.38 134 LEU A N 1
ATOM 1033 C CA . LEU A 1 134 ? 9.197 -3.720 -24.904 1.00 85.38 134 LEU A CA 1
ATOM 1034 C C . LEU A 1 134 ? 7.796 -4.147 -24.463 1.00 85.38 134 LEU A C 1
ATOM 1036 O O . LEU A 1 134 ? 6.813 -3.945 -25.169 1.00 85.38 134 LEU A O 1
ATOM 1040 N N . VAL A 1 135 ? 7.721 -4.806 -23.314 1.00 89.44 135 VAL A N 1
ATOM 1041 C CA . VAL A 1 135 ? 6.465 -5.316 -22.759 1.00 89.44 135 VAL A CA 1
ATOM 1042 C C . VAL A 1 135 ? 6.378 -4.967 -21.286 1.00 89.44 135 VAL A C 1
ATOM 1044 O O . VAL A 1 135 ? 7.390 -4.991 -20.589 1.00 89.44 135 VAL A O 1
ATOM 1047 N N . THR A 1 136 ? 5.178 -4.667 -20.808 1.00 92.94 136 THR A N 1
ATOM 1048 C CA . THR A 1 136 ? 4.921 -4.562 -19.372 1.00 92.94 136 THR A CA 1
ATOM 1049 C C . THR A 1 136 ? 4.857 -5.966 -18.783 1.00 92.94 136 THR A C 1
ATOM 1051 O O . THR A 1 136 ? 4.149 -6.830 -19.304 1.00 92.94 136 THR A O 1
ATOM 1054 N N . VAL A 1 137 ? 5.597 -6.203 -17.705 1.00 93.81 137 VAL A N 1
ATOM 1055 C CA . VAL A 1 137 ? 5.625 -7.482 -16.988 1.00 93.81 137 VAL A CA 1
ATOM 1056 C C . VAL A 1 137 ? 4.999 -7.291 -15.617 1.00 93.81 137 VAL A C 1
ATOM 1058 O O . VAL A 1 137 ? 5.202 -6.262 -14.983 1.00 93.81 137 VAL A O 1
ATOM 1061 N N . VAL A 1 138 ? 4.213 -8.273 -15.177 1.00 95.75 138 VAL A N 1
ATOM 1062 C CA . VAL A 1 138 ? 3.660 -8.313 -13.820 1.00 95.75 138 VAL A CA 1
ATOM 1063 C C . VAL A 1 138 ? 4.671 -8.970 -12.896 1.00 95.75 138 VAL A C 1
ATOM 1065 O O . VAL A 1 138 ? 5.154 -10.066 -13.182 1.00 95.75 138 VAL A O 1
ATOM 1068 N N . ASP A 1 139 ? 4.940 -8.317 -11.775 1.00 95.06 139 ASP A N 1
ATOM 1069 C CA . ASP A 1 139 ? 5.686 -8.901 -10.672 1.00 95.06 139 ASP A CA 1
ATOM 1070 C C . ASP A 1 139 ? 4.726 -9.733 -9.817 1.00 95.06 139 ASP A C 1
ATOM 1072 O O . ASP A 1 139 ? 3.810 -9.207 -9.179 1.00 95.06 139 ASP A O 1
ATOM 1076 N N . ALA A 1 140 ? 4.896 -11.054 -9.862 1.00 95.25 140 ALA A N 1
ATOM 1077 C CA . ALA A 1 140 ? 4.022 -11.994 -9.170 1.00 95.25 140 ALA A CA 1
ATOM 1078 C C . ALA A 1 140 ? 4.220 -11.991 -7.646 1.00 95.25 140 ALA A C 1
ATOM 1080 O O . ALA A 1 140 ? 3.315 -12.409 -6.927 1.00 95.25 140 ALA A O 1
ATOM 1081 N N . GLU A 1 141 ? 5.373 -11.535 -7.151 1.00 95.12 141 GLU A N 1
ATOM 1082 C CA . GLU A 1 141 ? 5.647 -11.457 -5.717 1.00 95.12 141 GLU A CA 1
ATOM 1083 C C . GLU A 1 141 ? 4.927 -10.255 -5.106 1.00 95.12 141 GLU A C 1
ATOM 1085 O O . GLU A 1 141 ? 4.227 -10.404 -4.104 1.00 95.12 141 GLU A O 1
ATOM 1090 N N . CYS A 1 142 ? 4.996 -9.098 -5.771 1.00 96.62 142 CYS A N 1
ATOM 1091 C CA . CYS A 1 142 ? 4.356 -7.858 -5.324 1.00 96.62 142 CYS A CA 1
ATOM 1092 C C . CYS A 1 142 ? 2.914 -7.662 -5.826 1.00 96.62 142 CYS A C 1
ATOM 1094 O O . CYS A 1 142 ? 2.264 -6.674 -5.478 1.00 96.62 142 CYS A O 1
ATOM 1096 N N . THR A 1 143 ? 2.369 -8.624 -6.579 1.00 97.88 143 THR A N 1
ATOM 1097 C CA . THR A 1 143 ? 0.950 -8.698 -6.968 1.00 97.88 143 THR A CA 1
ATOM 1098 C C . THR A 1 143 ? 0.239 -9.765 -6.144 1.00 97.88 143 THR A C 1
ATOM 1100 O O . THR A 1 143 ? 0.270 -10.953 -6.465 1.00 97.88 143 THR A O 1
ATOM 1103 N N . PHE A 1 144 ? -0.424 -9.356 -5.065 1.00 98.00 144 PHE A N 1
ATOM 1104 C CA . PHE A 1 144 ? -1.002 -10.286 -4.103 1.00 98.00 144 PHE A CA 1
ATOM 1105 C C . PHE A 1 144 ? -2.307 -9.780 -3.490 1.00 98.00 144 PHE A C 1
ATOM 1107 O O . PHE A 1 144 ? -2.740 -8.644 -3.667 1.00 98.00 144 PHE A O 1
ATOM 1114 N N . ARG A 1 145 ? -2.948 -10.666 -2.723 1.00 98.25 145 ARG A N 1
ATOM 1115 C CA . ARG A 1 145 ? -4.089 -10.347 -1.865 1.00 98.25 145 ARG A CA 1
ATOM 1116 C C . ARG A 1 145 ? -3.783 -10.741 -0.423 1.00 98.25 145 ARG A C 1
ATOM 1118 O O . ARG A 1 145 ? -3.203 -11.805 -0.184 1.00 98.25 145 ARG A O 1
ATOM 1125 N N . ARG A 1 146 ? -4.189 -9.903 0.528 1.00 98.12 146 ARG A N 1
ATOM 1126 C CA . ARG A 1 146 ? -4.132 -10.162 1.972 1.00 98.12 146 ARG A CA 1
ATOM 1127 C C . ARG A 1 146 ? -5.439 -9.796 2.640 1.00 98.12 146 ARG A C 1
ATOM 1129 O O . ARG A 1 146 ? -6.147 -8.881 2.216 1.00 98.12 146 ARG A O 1
ATOM 1136 N N . THR A 1 147 ? -5.731 -10.533 3.696 1.00 98.06 147 THR A N 1
ATOM 1137 C CA . THR A 1 147 ? -6.838 -10.245 4.596 1.00 98.06 147 THR A CA 1
ATOM 1138 C C . THR A 1 147 ? -6.255 -9.655 5.865 1.00 98.06 147 THR A C 1
ATOM 1140 O O . THR A 1 147 ? -5.384 -10.264 6.470 1.00 98.06 147 THR A O 1
ATOM 1143 N N . ILE A 1 148 ? -6.721 -8.486 6.284 1.00 97.81 148 ILE A N 1
ATOM 1144 C CA . ILE A 1 148 ? -6.155 -7.758 7.417 1.00 97.81 148 ILE A CA 1
ATOM 1145 C C . ILE A 1 148 ? -7.236 -7.614 8.480 1.00 97.81 148 ILE A C 1
ATOM 1147 O O . ILE A 1 148 ? -8.320 -7.099 8.210 1.00 97.81 148 ILE A O 1
ATOM 1151 N N . SER A 1 149 ? -6.961 -8.109 9.684 1.00 96.69 149 SER A N 1
ATOM 1152 C CA . SER A 1 149 ? -7.927 -8.133 10.787 1.00 96.69 149 SER A CA 1
ATOM 1153 C C . SER A 1 149 ? -7.358 -7.442 12.017 1.00 96.69 149 SER A C 1
ATOM 1155 O O . SER A 1 149 ? -6.152 -7.492 12.262 1.00 96.69 149 SER A O 1
ATOM 1157 N N . PHE A 1 150 ? -8.226 -6.800 12.796 1.00 95.62 150 PHE A N 1
ATOM 1158 C CA . PHE A 1 150 ? -7.831 -6.184 14.056 1.00 95.62 150 PHE A CA 1
ATOM 1159 C C . PHE A 1 150 ? -7.480 -7.261 15.086 1.00 95.62 150 PHE A C 1
ATOM 1161 O O . PHE A 1 150 ? -8.282 -8.153 15.366 1.00 95.62 150 PHE A O 1
ATOM 1168 N N . ASN A 1 151 ? -6.289 -7.174 15.665 1.00 95.00 151 ASN A N 1
ATOM 1169 C CA . ASN A 1 151 ? -5.853 -8.031 16.753 1.00 95.00 151 ASN A CA 1
ATOM 1170 C C . ASN A 1 151 ? -6.113 -7.317 18.085 1.00 95.00 151 ASN A C 1
ATOM 1172 O O . ASN A 1 151 ? -5.456 -6.333 18.418 1.00 95.00 151 ASN A O 1
ATOM 1176 N N . ALA A 1 152 ? -7.067 -7.830 18.864 1.00 89.69 152 ALA A N 1
ATOM 1177 C CA . ALA A 1 152 ? -7.463 -7.231 20.137 1.00 89.69 152 ALA A CA 1
ATOM 1178 C C . ALA A 1 152 ? -6.364 -7.277 21.217 1.00 89.69 152 ALA A C 1
ATOM 1180 O O . ALA A 1 152 ? -6.383 -6.448 22.122 1.00 89.69 152 ALA A O 1
ATOM 1181 N N . ILE A 1 153 ? -5.407 -8.208 21.121 1.00 92.00 153 ILE A N 1
ATOM 1182 C CA . ILE A 1 153 ? -4.302 -8.344 22.084 1.00 92.00 153 ILE A CA 1
ATOM 1183 C C . ILE A 1 153 ? -3.264 -7.246 21.850 1.00 92.00 153 ILE A C 1
ATOM 1185 O O . ILE A 1 153 ? -2.831 -6.580 22.785 1.00 92.00 153 ILE A O 1
ATOM 1189 N N . THR A 1 154 ? -2.863 -7.040 20.595 1.00 94.06 154 THR A N 1
ATOM 1190 C CA . THR A 1 154 ? -1.844 -6.038 20.240 1.00 94.06 154 THR A CA 1
ATOM 1191 C C . THR A 1 154 ? -2.441 -4.646 20.025 1.00 94.06 154 THR A C 1
ATOM 1193 O O . THR A 1 154 ? -1.729 -3.639 20.105 1.00 94.06 154 THR A O 1
ATOM 1196 N N . GLY A 1 155 ? -3.752 -4.576 19.781 1.00 93.31 155 GLY A N 1
ATOM 1197 C CA . GLY A 1 155 ? -4.504 -3.353 19.520 1.00 93.31 155 GLY A CA 1
ATOM 1198 C C . GLY A 1 155 ? -4.258 -2.754 18.134 1.00 93.31 155 GLY A C 1
ATOM 1199 O O . GLY A 1 155 ? -4.460 -1.552 17.968 1.00 93.31 155 GLY A O 1
ATOM 1200 N N . VA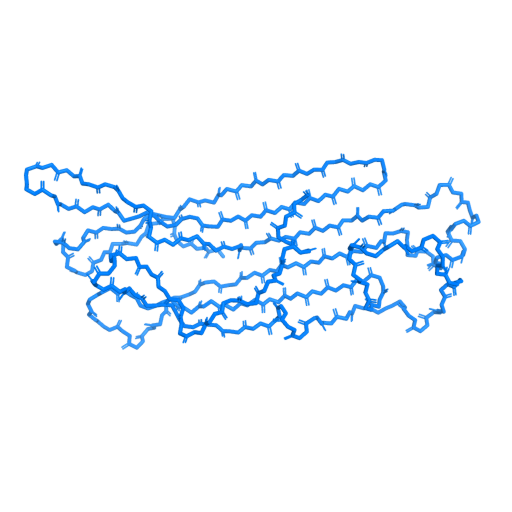L A 1 156 ? -3.796 -3.554 17.167 1.00 96.75 156 VAL A N 1
ATOM 1201 C CA . VAL A 1 156 ? -3.482 -3.120 15.792 1.00 96.75 156 VAL A CA 1
ATOM 1202 C C . VAL A 1 156 ? -4.001 -4.119 14.761 1.00 96.75 156 VAL A C 1
ATOM 1204 O O . VAL A 1 156 ? -4.287 -5.273 15.081 1.00 96.75 156 VAL A O 1
ATOM 1207 N N . TYR A 1 157 ? -4.121 -3.685 13.512 1.00 97.31 157 TYR A N 1
ATOM 1208 C CA . TYR A 1 157 ? -4.417 -4.560 12.386 1.00 97.31 157 TYR A CA 1
ATOM 1209 C C . TYR A 1 157 ? -3.192 -5.383 11.991 1.00 97.31 157 TYR A C 1
ATOM 1211 O O . TYR A 1 157 ? -2.075 -4.875 11.954 1.00 97.31 157 TYR A O 1
ATOM 1219 N N . ALA A 1 158 ? -3.413 -6.653 11.660 1.00 97.38 158 ALA A N 1
ATOM 1220 C CA . ALA A 1 158 ? -2.375 -7.550 11.172 1.00 97.38 158 ALA A CA 1
ATOM 1221 C C . ALA A 1 158 ? -2.869 -8.336 9.947 1.00 97.38 158 ALA A C 1
ATOM 1223 O O . ALA A 1 158 ? -4.045 -8.728 9.907 1.00 97.38 158 ALA A O 1
ATOM 1224 N N . PRO A 1 159 ? -2.006 -8.562 8.942 1.00 97.69 159 PRO A N 1
ATOM 1225 C CA . PRO A 1 159 ? -2.350 -9.389 7.799 1.00 97.69 159 PRO A CA 1
ATOM 1226 C C . PRO A 1 159 ? -2.379 -10.874 8.187 1.00 97.69 159 PRO A C 1
ATOM 1228 O O . PRO A 1 159 ? -1.681 -11.322 9.094 1.00 97.69 159 PRO A O 1
ATOM 1231 N N . ASP A 1 160 ? -3.171 -11.652 7.456 1.00 97.50 160 ASP A N 1
ATOM 1232 C CA . ASP A 1 160 ? -3.290 -13.107 7.585 1.00 97.50 160 ASP A CA 1
ATOM 1233 C C . ASP A 1 160 ? -1.992 -13.855 7.248 1.00 97.50 160 ASP A C 1
ATOM 1235 O O . ASP A 1 160 ? -1.765 -14.967 7.724 1.00 97.50 160 ASP A O 1
ATOM 1239 N N . LYS A 1 161 ? -1.135 -13.239 6.431 1.00 97.25 161 LYS A N 1
ATOM 1240 C CA . LYS A 1 161 ? 0.221 -13.693 6.108 1.00 97.25 161 LYS A CA 1
ATOM 1241 C C . LYS A 1 161 ? 1.154 -12.488 6.005 1.00 97.25 161 LYS A C 1
ATOM 1243 O O . LYS A 1 161 ? 0.680 -11.418 5.618 1.00 97.25 161 LYS A O 1
ATOM 1248 N N . PRO A 1 162 ? 2.468 -12.654 6.243 1.00 96.69 162 PRO A N 1
ATOM 1249 C CA . PRO A 1 162 ? 3.439 -11.587 6.023 1.00 96.69 162 PRO A CA 1
ATOM 1250 C C . PRO A 1 162 ? 3.277 -10.919 4.649 1.00 96.69 162 PRO A C 1
ATOM 1252 O O . PRO A 1 162 ? 2.936 -11.574 3.647 1.00 96.69 162 PRO A O 1
ATOM 1255 N N . LEU A 1 163 ? 3.471 -9.601 4.624 1.00 96.19 163 LEU A N 1
ATOM 1256 C CA . LEU A 1 163 ? 3.557 -8.850 3.377 1.00 96.19 163 LEU A CA 1
ATOM 1257 C C . LEU A 1 163 ? 4.926 -9.143 2.740 1.00 96.19 163 LEU A C 1
ATOM 1259 O O . LEU A 1 163 ? 5.912 -9.179 3.477 1.00 96.19 163 LEU A O 1
ATOM 1263 N N . PRO A 1 164 ? 4.995 -9.397 1.423 1.00 95.62 164 PRO A N 1
ATOM 1264 C CA . PRO A 1 164 ? 6.267 -9.440 0.708 1.00 95.62 164 PRO A CA 1
ATOM 1265 C C . PRO A 1 164 ? 6.998 -8.101 0.830 1.00 95.62 164 PRO A C 1
ATOM 1267 O O . PRO A 1 164 ? 6.355 -7.056 0.967 1.00 95.62 164 PRO A O 1
ATOM 1270 N N . ASP A 1 165 ? 8.326 -8.139 0.763 1.00 93.69 165 ASP A N 1
ATOM 1271 C CA . ASP A 1 165 ? 9.132 -6.925 0.695 1.00 93.69 165 ASP A CA 1
ATOM 1272 C C . ASP A 1 165 ? 9.069 -6.355 -0.726 1.00 93.69 165 ASP A C 1
ATOM 1274 O O . ASP A 1 165 ? 9.648 -6.895 -1.667 1.00 93.69 165 ASP A O 1
ATOM 1278 N N . CYS A 1 166 ? 8.307 -5.275 -0.873 1.00 93.94 166 CYS A N 1
ATOM 1279 C CA . CYS A 1 166 ? 8.101 -4.580 -2.136 1.00 93.94 166 CYS A CA 1
ATOM 1280 C C . CYS A 1 166 ? 8.767 -3.202 -2.152 1.00 93.94 166 CYS A C 1
ATOM 1282 O O . CYS A 1 166 ? 8.342 -2.359 -2.941 1.00 93.94 166 CYS A O 1
ATOM 1284 N N . GLY A 1 167 ? 9.796 -2.975 -1.316 1.00 90.75 167 GLY A N 1
ATOM 1285 C CA . GLY A 1 167 ? 10.495 -1.687 -1.180 1.00 90.75 167 GLY A CA 1
ATOM 1286 C C . GLY A 1 167 ? 10.877 -1.052 -2.520 1.00 90.75 167 GLY A C 1
ATOM 1287 O O . GLY A 1 167 ? 10.638 0.130 -2.727 1.00 90.75 167 GLY A O 1
ATOM 1288 N N . GLN A 1 168 ? 11.299 -1.869 -3.496 1.00 87.12 168 GLN A N 1
ATOM 1289 C CA . GLN A 1 168 ? 11.645 -1.425 -4.857 1.00 87.12 168 GLN A CA 1
ATOM 1290 C C . GLN A 1 168 ? 10.516 -0.724 -5.638 1.00 87.12 168 GLN A C 1
ATOM 1292 O O . GLN A 1 168 ? 10.776 -0.194 -6.711 1.00 87.12 168 GLN A O 1
ATOM 1297 N N . TYR A 1 169 ? 9.268 -0.777 -5.169 1.00 91.44 169 TYR A N 1
ATOM 1298 C CA . TYR A 1 169 ? 8.157 -0.048 -5.776 1.00 91.44 169 TYR A CA 1
ATOM 1299 C C . TYR A 1 169 ? 7.576 1.046 -4.882 1.00 91.44 169 TYR A C 1
ATOM 1301 O O . TYR A 1 169 ? 6.846 1.886 -5.390 1.00 91.44 169 TYR A O 1
ATOM 1309 N N . VAL A 1 170 ? 7.800 0.992 -3.567 1.00 92.00 170 VAL A N 1
ATOM 1310 C CA . VAL A 1 170 ? 7.045 1.786 -2.577 1.00 92.00 170 VAL A CA 1
ATOM 1311 C C . VAL A 1 170 ? 7.927 2.750 -1.785 1.00 92.00 170 VAL A C 1
ATOM 1313 O O . VAL A 1 170 ? 7.434 3.428 -0.889 1.00 92.00 170 VAL A O 1
ATOM 1316 N N . GLU A 1 171 ? 9.211 2.826 -2.126 1.00 88.62 171 GLU A N 1
ATOM 1317 C CA . GLU A 1 171 ? 10.162 3.813 -1.620 1.00 88.62 171 GLU A CA 1
ATOM 1318 C C . GLU A 1 171 ? 10.669 4.664 -2.800 1.00 88.62 171 GLU A C 1
ATOM 1320 O O . GLU A 1 171 ? 11.027 4.088 -3.831 1.00 88.62 171 GLU A O 1
ATOM 1325 N N . PRO A 1 172 ? 10.651 6.008 -2.699 1.00 81.31 172 PRO A N 1
ATOM 1326 C CA . PRO A 1 172 ? 11.097 6.898 -3.768 1.00 81.31 172 PRO A CA 1
ATOM 1327 C C . PRO A 1 172 ? 12.610 7.167 -3.780 1.00 81.31 172 PRO A C 1
ATOM 1329 O O . PRO A 1 172 ? 13.242 7.144 -2.699 1.00 81.31 172 PRO A O 1
#